Protein AF-A0A1G6G1Z9-F1 (afdb_monomer_lite)

Secondary structure (DSSP, 8-state):
--TTHHHHHTT--S--------EETTTTEE-S------

pLDDT: mean 70.22, std 8.05, range [53.91, 85.94]

Organism: Bacteroides ovatus (NCBI:txid28116)

Radius of gyration: 14.02 Å; chains: 1; bounding box: 28×17×30 Å

Structure (mmCIF, N/CA/C/O backbone):
data_AF-A0A1G6G1Z9-F1
#
_entry.id   AF-A0A1G6G1Z9-F1
#
loop_
_atom_site.group_PDB
_atom_site.id
_atom_site.type_symbol
_atom_site.label_atom_id
_atom_site.label_alt_id
_atom_site.label_comp_id
_atom_site.label_asym_id
_atom_site.label_entity_id
_atom_site.label_seq_id
_atom_site.pdbx_PDB_ins_code
_atom_site.Cartn_x
_atom_site.Cartn_y
_atom_site.Cartn_z
_atom_site.occupancy
_atom_site.B_iso_or_equiv
_atom_site.auth_seq_id
_atom_site.auth_comp_id
_atom_site.auth_asym_id
_atom_site.auth_atom_id
_atom_site.pdbx_PDB_model_num
ATOM 1 N N . ASP A 1 1 ? 13.139 4.744 7.170 1.00 53.91 1 ASP A N 1
ATOM 2 C CA . ASP A 1 1 ? 12.696 4.221 8.477 1.00 53.91 1 ASP A CA 1
ATOM 3 C C . ASP A 1 1 ? 11.250 4.667 8.705 1.00 53.91 1 ASP A C 1
ATOM 5 O O . ASP A 1 1 ? 11.003 5.864 8.777 1.00 53.91 1 ASP A O 1
ATOM 9 N N . LEU A 1 2 ? 10.283 3.741 8.713 1.00 59.31 2 LEU A N 1
ATOM 10 C CA . LEU A 1 2 ? 8.836 4.030 8.827 1.00 59.31 2 LEU A CA 1
ATOM 11 C C . LEU A 1 2 ? 8.358 4.163 10.293 1.00 59.31 2 LEU A C 1
ATOM 13 O O . LEU A 1 2 ? 7.181 3.988 10.593 1.00 59.31 2 LEU A O 1
ATOM 17 N N . LYS A 1 3 ? 9.256 4.450 11.241 1.00 62.31 3 LYS A N 1
ATOM 18 C CA . LYS A 1 3 ? 8.955 4.305 12.677 1.00 62.31 3 LYS A CA 1
ATOM 19 C C . LYS A 1 3 ? 7.918 5.289 13.227 1.00 62.31 3 LYS A C 1
ATOM 21 O O . LYS A 1 3 ?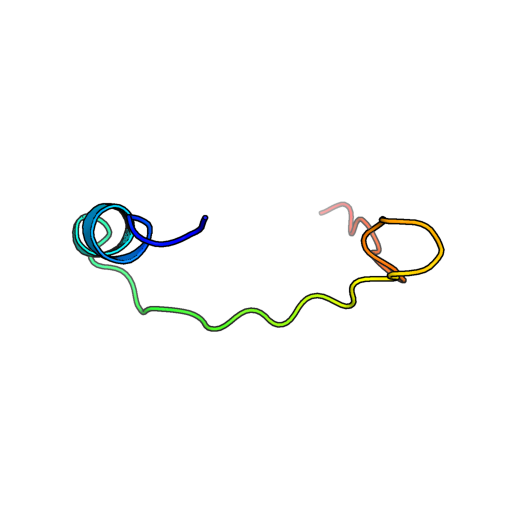 7.219 4.939 14.166 1.00 62.31 3 LYS A O 1
ATOM 26 N N . ASN A 1 4 ? 7.743 6.455 12.602 1.00 61.94 4 ASN A N 1
ATOM 27 C CA . ASN A 1 4 ? 6.798 7.488 13.063 1.00 61.94 4 ASN A CA 1
ATOM 28 C C . ASN A 1 4 ? 5.459 7.477 12.303 1.00 61.94 4 ASN A C 1
ATOM 30 O O . ASN A 1 4 ? 4.671 8.417 12.395 1.00 61.94 4 ASN A O 1
ATOM 34 N N . TYR A 1 5 ? 5.200 6.437 11.510 1.00 65.94 5 TYR A N 1
ATOM 35 C CA . TYR A 1 5 ? 3.923 6.262 10.820 1.00 65.94 5 TYR A CA 1
ATOM 36 C C . TYR A 1 5 ? 2.724 6.088 11.781 1.00 65.94 5 TYR A C 1
ATOM 38 O O . TYR A 1 5 ? 1.682 6.677 11.509 1.00 65.94 5 TYR A O 1
ATOM 46 N N . PRO A 1 6 ? 2.836 5.391 12.932 1.00 67.19 6 PRO A N 1
ATOM 47 C CA . PRO A 1 6 ? 1.689 5.163 13.816 1.00 67.19 6 PRO A CA 1
ATOM 48 C C . PRO A 1 6 ? 1.046 6.449 14.356 1.00 67.19 6 PRO A C 1
ATOM 50 O O . PRO A 1 6 ? -0.175 6.579 14.340 1.00 67.19 6 PRO A O 1
ATOM 53 N N . GLU A 1 7 ? 1.853 7.427 14.775 1.00 67.38 7 GLU A N 1
ATOM 54 C CA . GLU A 1 7 ? 1.363 8.691 15.350 1.00 6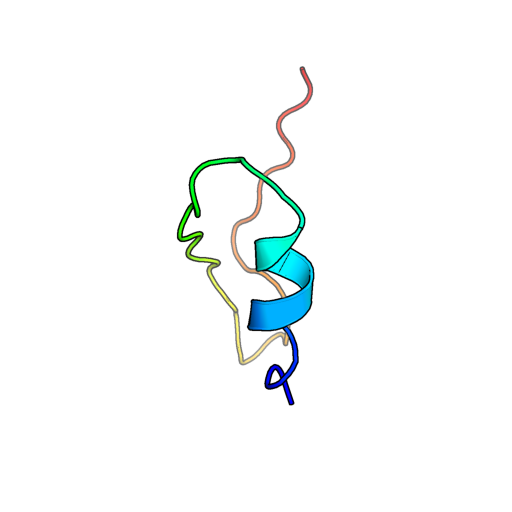7.38 7 GLU A CA 1
ATOM 55 C C . GLU A 1 7 ? 0.618 9.554 14.323 1.00 67.38 7 GLU A C 1
ATOM 57 O O . GLU A 1 7 ? -0.362 10.217 14.651 1.00 67.38 7 GLU A O 1
ATOM 62 N N . ARG A 1 8 ? 1.043 9.508 13.053 1.00 63.56 8 ARG A N 1
ATOM 63 C CA . ARG A 1 8 ? 0.389 10.240 11.956 1.00 63.56 8 ARG A CA 1
ATOM 64 C C . ARG A 1 8 ? -0.947 9.618 11.553 1.00 63.56 8 ARG A C 1
ATOM 66 O O . ARG A 1 8 ? -1.841 10.344 11.136 1.00 63.56 8 ARG A O 1
ATOM 73 N N . PHE A 1 9 ? -1.093 8.300 11.700 1.00 64.31 9 PHE A N 1
ATOM 74 C CA . PHE A 1 9 ? -2.341 7.585 11.412 1.00 64.31 9 PHE A CA 1
ATOM 75 C C . PHE A 1 9 ? -3.355 7.701 12.548 1.00 64.31 9 PHE A C 1
ATOM 77 O O . PHE A 1 9 ? -4.552 7.732 12.282 1.00 64.31 9 PHE A O 1
ATOM 84 N N . ALA A 1 10 ? -2.898 7.828 13.798 1.00 62.81 10 ALA A N 1
ATOM 85 C CA . ALA A 1 10 ? -3.771 7.973 14.964 1.00 62.81 10 ALA A CA 1
ATOM 86 C C . ALA A 1 10 ? -4.662 9.234 14.924 1.00 62.81 10 ALA A C 1
ATOM 88 O O . ALA A 1 10 ? -5.695 9.272 15.587 1.00 62.81 10 ALA A O 1
ATOM 89 N N . LEU A 1 11 ? -4.289 10.253 14.139 1.00 61.47 11 LEU A N 1
ATOM 90 C CA . LEU A 1 11 ? -5.076 11.479 13.945 1.00 61.47 11 LEU A CA 1
ATOM 91 C C . LEU A 1 11 ? -6.210 11.323 12.917 1.00 61.47 11 LEU A C 1
ATOM 93 O O . LEU A 1 11 ? -7.106 12.165 12.857 1.00 61.47 11 LEU A O 1
ATOM 97 N N . CYS A 1 12 ? -6.202 10.254 12.120 1.00 59.69 12 CYS A N 1
ATOM 98 C CA . CYS A 1 12 ? -7.282 9.936 11.198 1.00 59.69 12 CYS A CA 1
ATOM 99 C C . CYS A 1 12 ? -8.239 8.964 11.900 1.00 59.69 12 CYS A C 1
ATOM 101 O O . CYS A 1 12 ? -7.943 7.781 12.014 1.00 59.69 12 CYS A O 1
ATOM 103 N N . GLY A 1 13 ? -9.400 9.442 12.363 1.00 62.16 13 GLY A N 1
ATOM 104 C CA . GLY A 1 13 ? -10.460 8.629 12.995 1.00 62.16 13 GLY A CA 1
ATOM 105 C C . GLY A 1 13 ? -11.169 7.637 12.055 1.00 62.16 13 GLY A C 1
ATOM 106 O O . GLY A 1 13 ? -12.354 7.362 12.227 1.00 62.16 13 GLY A O 1
ATOM 107 N N . LEU A 1 14 ? -10.470 7.148 11.032 1.00 65.31 14 LEU A N 1
ATOM 108 C CA . LEU A 1 14 ? -10.947 6.238 9.997 1.00 65.31 14 LEU A CA 1
ATOM 109 C C . LEU A 1 14 ? -10.345 4.840 10.222 1.00 65.31 14 LEU A C 1
ATOM 111 O O . LEU A 1 14 ? -9.268 4.721 10.809 1.00 65.31 14 LEU A O 1
ATOM 115 N N . PRO A 1 15 ? -11.016 3.765 9.776 1.00 66.38 15 PRO A N 1
ATOM 116 C CA . PRO A 1 15 ? -10.514 2.408 9.956 1.00 66.38 15 PRO A CA 1
ATOM 117 C C . PRO A 1 15 ? -9.139 2.237 9.297 1.00 66.38 15 PRO A C 1
ATOM 119 O O . PRO A 1 15 ? -8.938 2.609 8.142 1.00 66.38 15 PRO A O 1
ATOM 122 N N . VAL A 1 16 ? -8.190 1.648 10.033 1.00 68.44 16 VAL A N 1
ATOM 123 C CA . VAL A 1 16 ? -6.852 1.341 9.514 1.00 68.44 16 VAL A CA 1
ATOM 124 C C . VAL A 1 16 ? -6.975 0.246 8.457 1.00 68.44 16 VAL A C 1
ATOM 126 O O . VAL A 1 16 ? -7.221 -0.918 8.777 1.00 68.44 16 VAL A O 1
ATOM 129 N N . VAL A 1 17 ? -6.787 0.617 7.192 1.00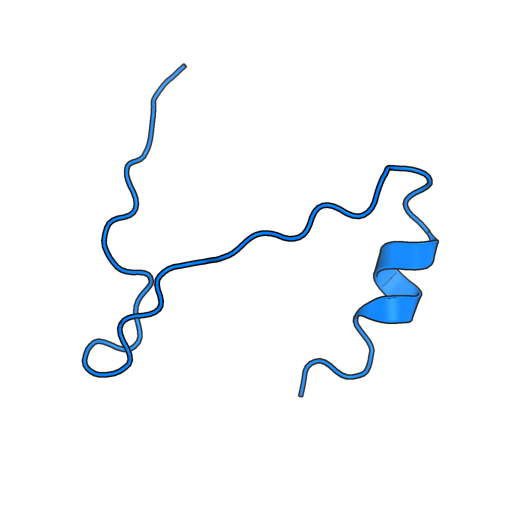 66.75 17 VAL A N 1
ATOM 130 C CA . VAL A 1 17 ? -6.780 -0.326 6.071 1.00 66.75 17 VAL A CA 1
ATOM 131 C C . VAL A 1 17 ? -5.350 -0.801 5.833 1.00 66.75 17 VAL A C 1
ATOM 133 O O . VAL A 1 17 ? -4.446 -0.001 5.595 1.00 66.75 17 VAL A O 1
ATOM 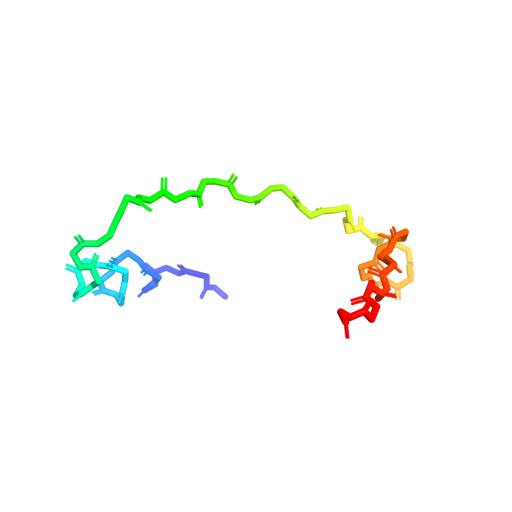136 N N . LYS A 1 18 ? -5.130 -2.117 5.893 1.00 68.88 18 LYS A N 1
ATOM 137 C CA . LYS A 1 18 ? -3.870 -2.723 5.449 1.00 68.88 18 LYS A CA 1
ATOM 138 C C . LYS A 1 18 ? -3.890 -2.801 3.928 1.00 68.88 18 LYS A C 1
ATOM 140 O O . LYS A 1 18 ? -4.710 -3.523 3.370 1.00 68.88 18 LYS A O 1
ATOM 145 N N . VAL A 1 19 ? -2.983 -2.085 3.276 1.00 70.12 19 VAL A N 1
ATOM 146 C CA . VAL A 1 19 ? -2.795 -2.157 1.825 1.00 70.12 19 VAL A CA 1
ATOM 147 C C . VAL A 1 19 ? -1.516 -2.938 1.554 1.00 70.12 19 VAL A C 1
ATOM 149 O O . VAL A 1 19 ? -0.453 -2.581 2.060 1.00 70.12 19 VAL A O 1
ATOM 152 N N . ALA A 1 20 ? -1.626 -4.022 0.789 1.00 68.50 20 ALA A N 1
ATOM 153 C CA . ALA A 1 20 ? -0.471 -4.693 0.210 1.00 68.50 20 ALA A CA 1
ATOM 154 C C . ALA A 1 20 ? -0.166 -4.043 -1.144 1.00 68.50 20 ALA A C 1
ATOM 156 O O . ALA A 1 20 ? -1.081 -3.773 -1.918 1.00 68.50 20 ALA A O 1
ATOM 157 N N . VAL A 1 21 ? 1.110 -3.782 -1.414 1.00 75.00 21 VAL A N 1
ATOM 158 C CA . VAL A 1 21 ? 1.579 -3.247 -2.695 1.00 75.00 21 VAL A CA 1
ATOM 159 C C . VAL A 1 21 ? 2.611 -4.220 -3.244 1.00 75.00 21 VAL A C 1
ATOM 161 O O . VAL A 1 21 ? 3.542 -4.592 -2.526 1.00 75.00 21 VAL A O 1
ATOM 164 N N . SER A 1 22 ? 2.447 -4.635 -4.499 1.00 79.38 22 SER A N 1
ATOM 165 C CA . SER A 1 22 ? 3.443 -5.436 -5.210 1.00 79.38 22 SER A CA 1
ATOM 166 C C . SER A 1 22 ? 4.663 -4.564 -5.493 1.00 79.38 22 SER A C 1
ATOM 168 O O . SER A 1 22 ? 4.636 -3.697 -6.364 1.00 79.38 22 SER A O 1
ATOM 170 N N . PHE A 1 23 ? 5.724 -4.741 -4.711 1.00 80.12 23 PHE A N 1
ATOM 171 C CA . PHE A 1 23 ? 6.985 -4.042 -4.927 1.00 80.12 23 PHE A CA 1
ATOM 172 C C . PHE A 1 23 ? 7.928 -4.928 -5.736 1.00 80.12 23 PHE A C 1
ATOM 174 O O . PHE A 1 23 ? 8.302 -6.012 -5.288 1.00 80.12 23 PHE A O 1
ATOM 181 N N . ASP A 1 24 ? 8.318 -4.452 -6.913 1.00 83.31 24 ASP A N 1
ATOM 182 C CA . ASP A 1 24 ? 9.366 -5.060 -7.718 1.00 83.31 24 ASP A CA 1
ATOM 183 C C . ASP A 1 24 ? 10.720 -4.557 -7.199 1.00 83.31 24 ASP A C 1
ATOM 185 O O . ASP A 1 24 ? 11.104 -3.401 -7.410 1.00 83.31 24 ASP A O 1
ATOM 189 N N . SER A 1 25 ? 11.439 -5.424 -6.482 1.00 80.62 25 SER A N 1
ATOM 190 C CA . SER A 1 25 ? 12.747 -5.103 -5.908 1.00 80.62 25 SER A CA 1
ATOM 191 C C . SER A 1 25 ? 13.864 -4.989 -6.941 1.00 80.62 25 SER A C 1
ATOM 193 O O . SER A 1 25 ? 14.881 -4.370 -6.644 1.00 80.62 25 SER A O 1
ATOM 195 N N . GLU A 1 26 ? 13.710 -5.591 -8.122 1.00 85.94 26 GLU A N 1
ATOM 196 C CA . GLU A 1 26 ? 14.713 -5.509 -9.188 1.00 85.94 26 GLU A CA 1
ATOM 197 C C . GLU A 1 26 ? 14.628 -4.159 -9.895 1.00 85.94 26 GLU A C 1
ATOM 199 O O . GLU A 1 26 ? 15.646 -3.522 -10.173 1.00 85.94 26 GLU A O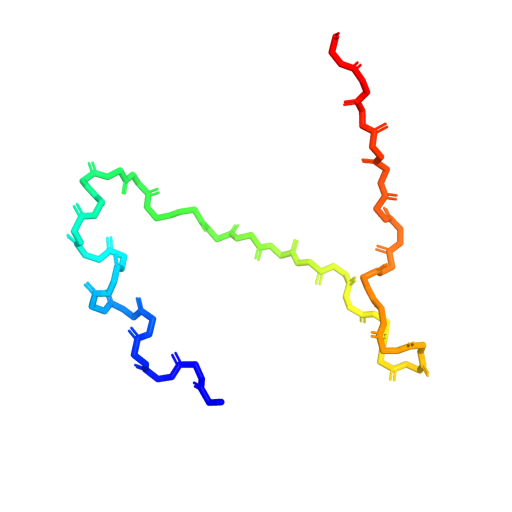 1
ATOM 204 N N . ARG A 1 27 ? 13.401 -3.702 -10.155 1.00 80.56 27 ARG A N 1
ATOM 205 C CA . ARG A 1 27 ? 13.139 -2.415 -10.812 1.00 80.56 27 ARG A CA 1
ATOM 206 C C . ARG A 1 27 ? 13.048 -1.249 -9.836 1.00 80.56 27 ARG A C 1
ATOM 208 O O . ARG A 1 27 ? 13.048 -0.100 -10.270 1.00 80.56 27 ARG A O 1
ATOM 215 N N . CYS A 1 28 ? 12.992 -1.528 -8.535 1.00 79.62 28 CYS A N 1
ATOM 216 C CA . CYS A 1 28 ? 12.730 -0.544 -7.486 1.00 79.62 28 CYS A CA 1
ATOM 217 C C . CYS A 1 28 ? 11.433 0.250 -7.738 1.00 79.62 28 CYS A C 1
ATOM 219 O O . CYS A 1 28 ? 11.345 1.433 -7.401 1.00 79.62 28 CYS A O 1
ATOM 221 N N . TH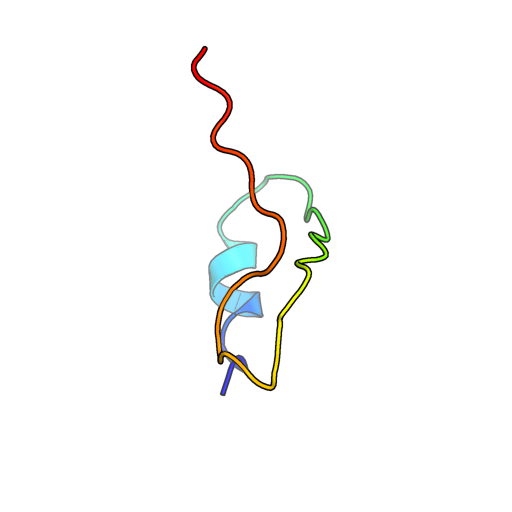R A 1 29 ? 10.426 -0.391 -8.336 1.00 76.19 29 THR A N 1
ATOM 222 C CA . THR A 1 29 ? 9.139 0.224 -8.692 1.00 76.19 29 THR A CA 1
ATOM 223 C C . THR A 1 29 ? 7.975 -0.570 -8.122 1.00 76.19 29 THR A C 1
ATOM 225 O O . THR A 1 29 ? 8.095 -1.747 -7.798 1.00 76.19 29 THR A O 1
ATOM 228 N N . ILE A 1 30 ? 6.810 0.066 -8.028 1.00 82.00 30 ILE A N 1
ATOM 229 C CA . ILE A 1 30 ? 5.559 -0.656 -7.800 1.00 82.00 30 ILE A CA 1
ATOM 230 C C . ILE A 1 30 ? 5.246 -1.419 -9.092 1.00 82.00 30 ILE A C 1
ATOM 232 O O . ILE A 1 30 ? 5.128 -0.805 -10.152 1.00 82.00 30 ILE A O 1
ATOM 236 N N . GLY A 1 31 ? 5.199 -2.746 -9.018 1.00 76.06 31 GLY A N 1
ATOM 237 C CA . GLY A 1 31 ? 4.834 -3.605 -10.142 1.00 76.06 31 GLY A CA 1
ATOM 238 C C . GLY A 1 31 ? 3.317 -3.647 -10.329 1.00 76.06 31 GLY A C 1
ATOM 239 O O . GLY A 1 31 ? 2.574 -3.505 -9.360 1.00 76.06 31 GLY A O 1
ATOM 240 N N . ASP A 1 32 ? 2.876 -3.843 -11.573 1.00 73.25 32 ASP A N 1
ATOM 241 C CA . ASP A 1 32 ? 1.491 -4.185 -11.939 1.00 73.25 32 ASP A CA 1
ATOM 242 C C . ASP A 1 32 ? 0.396 -3.204 -11.476 1.00 73.25 32 ASP A C 1
ATOM 244 O O . ASP A 1 32 ? -0.756 -3.592 -11.285 1.00 73.25 32 ASP A O 1
ATOM 248 N N . TRP A 1 33 ? 0.728 -1.923 -11.288 1.00 74.38 33 TRP A N 1
ATOM 249 C CA . TRP A 1 33 ? -0.276 -0.909 -10.971 1.00 74.38 33 TRP A CA 1
ATOM 250 C C . TRP A 1 33 ? -0.994 -0.439 -12.243 1.00 74.38 33 TRP A C 1
ATOM 252 O O . TRP A 1 33 ? -0.365 -0.049 -13.226 1.00 74.38 33 TRP A O 1
ATOM 262 N N . GLU A 1 34 ? -2.324 -0.457 -12.205 1.00 73.25 34 GLU A N 1
ATOM 263 C CA . GLU A 1 34 ? -3.190 0.083 -13.252 1.00 73.25 34 GLU A CA 1
ATOM 264 C C . GLU A 1 34 ? -3.847 1.369 -12.738 1.00 73.25 34 GLU A C 1
ATOM 266 O O . GLU A 1 34 ? -4.408 1.399 -11.639 1.00 73.25 34 GLU A O 1
ATOM 271 N N . ILE A 1 35 ? -3.758 2.452 -13.517 1.00 77.94 35 ILE A N 1
ATOM 272 C CA . ILE A 1 35 ? -4.560 3.652 -13.262 1.00 77.94 35 ILE A CA 1
ATOM 273 C C . ILE A 1 35 ? -5.942 3.384 -13.833 1.00 77.94 35 ILE A C 1
ATOM 275 O O . ILE A 1 35 ? -6.107 3.303 -15.046 1.00 77.94 35 ILE A O 1
ATOM 279 N N . ILE A 1 36 ? -6.931 3.287 -12.956 1.00 79.62 36 ILE A N 1
ATOM 280 C CA . ILE A 1 36 ? -8.329 3.228 -13.361 1.00 79.62 36 ILE A CA 1
ATOM 281 C C . ILE A 1 36 ? -8.815 4.681 -13.451 1.00 79.62 36 ILE A C 1
ATOM 283 O O . ILE A 1 36 ? -8.867 5.367 -12.430 1.00 79.62 36 ILE A O 1
ATOM 287 N N . GLU A 1 37 ? -9.105 5.181 -14.656 1.00 65.62 37 GLU A N 1
ATOM 288 C CA . GLU A 1 37 ? -9.827 6.452 -14.806 1.00 65.62 37 GLU A CA 1
ATOM 289 C C . GLU A 1 37 ? -11.297 6.249 -14.401 1.00 65.62 37 GLU A C 1
ATOM 291 O O . GLU A 1 37 ? -11.923 5.264 -14.799 1.00 65.62 37 GLU A O 1
ATOM 296 N N . CYS A 1 38 ? -11.816 7.161 -13.574 1.00 59.16 38 CYS A N 1
ATOM 297 C CA . CYS A 1 38 ? -13.206 7.182 -13.107 1.00 59.16 38 CYS A CA 1
ATOM 298 C C . CYS A 1 38 ? -14.112 7.980 -14.046 1.00 59.16 38 CYS A C 1
ATOM 300 O O . CYS A 1 38 ? -13.678 9.070 -14.483 1.00 59.16 38 CYS A O 1
#

Foldseek 3Di:
DCVCVVVVCVVPPDDDDDDDFCQDPVVRDGPPDDDDDD

Sequence (38 aa):
DLKNYPERFALCGLPVVKVAVSFDSERCTIGDWEIIEC